Protein AF-A0A5U8JQI7-F1 (afdb_monomer_lite)

Organism: Salmonella hadar (NCBI:txid149385)

Foldseek 3Di:
DPPPVVVVVVVVLCPDPNNVVVVVVVCVVVVVPDPPPVVVVVLVVLLVVCCVPVNLDALVVLVVVLVVLVVVCLVPVPDVVSVVSNVSSVSN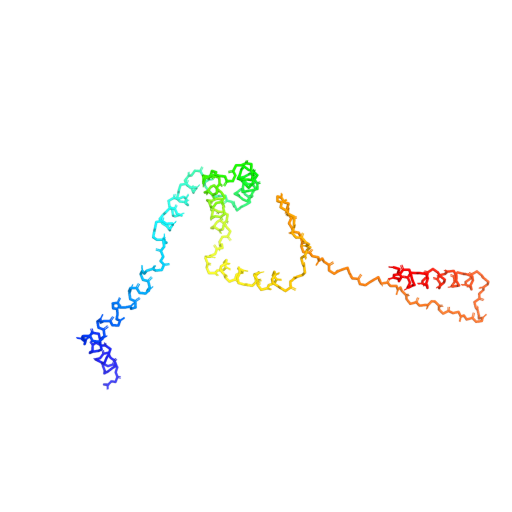NCVRVVNDPVNVVVVCVVVVVVVVPFAWDDDDPSDDTDTDDPDPDPCLDDQDDDDPPDDPVVNVVSVVSNVVSVCSVPVVPD

Structure (mmCIF, N/CA/C/O backbone):
data_AF-A0A5U8JQI7-F1
#
_entry.id   AF-A0A5U8JQI7-F1
#
loop_
_atom_site.group_PDB
_atom_site.id
_atom_site.type_symbol
_atom_site.label_atom_id
_atom_site.label_alt_id
_atom_site.label_comp_id
_atom_site.label_asym_id
_atom_site.label_entity_id
_atom_site.label_seq_id
_atom_site.pdbx_PDB_ins_code
_atom_site.Cartn_x
_atom_site.Cartn_y
_atom_site.Cartn_z
_atom_site.occupancy
_atom_site.B_iso_or_equiv
_atom_site.auth_seq_id
_atom_site.auth_comp_id
_atom_site.auth_asym_id
_atom_site.auth_atom_id
_atom_site.pdbx_PDB_model_num
ATOM 1 N N . MET A 1 1 ? -43.688 -38.335 -0.326 1.00 47.97 1 MET A N 1
ATOM 2 C CA . MET A 1 1 ? -42.819 -39.163 0.545 1.00 47.97 1 MET A CA 1
ATOM 3 C C . MET A 1 1 ? -41.425 -39.340 -0.077 1.00 47.97 1 MET A C 1
ATOM 5 O O . MET A 1 1 ? -41.072 -40.442 -0.470 1.00 47.97 1 MET A O 1
ATOM 9 N N . GLY A 1 2 ? -40.629 -38.270 -0.228 1.00 48.03 2 GLY A N 1
ATOM 10 C CA . GLY A 1 2 ? -39.343 -38.362 -0.957 1.00 48.03 2 GLY A CA 1
ATOM 11 C C . GLY A 1 2 ? -38.219 -37.415 -0.520 1.00 48.03 2 GLY A C 1
ATOM 12 O O . GLY A 1 2 ? -37.106 -37.554 -1.013 1.00 48.03 2 GLY A O 1
ATOM 13 N N . LEU A 1 3 ? -38.472 -36.491 0.413 1.00 44.22 3 LEU A N 1
ATOM 14 C CA . LEU A 1 3 ? -37.465 -35.533 0.901 1.00 44.22 3 LEU A CA 1
ATOM 15 C C . LEU A 1 3 ? -36.976 -35.817 2.332 1.00 44.22 3 LEU A C 1
ATOM 17 O O . LEU A 1 3 ? -35.910 -35.348 2.699 1.00 44.22 3 LEU A O 1
ATOM 21 N N . LEU A 1 4 ? -37.678 -36.651 3.107 1.00 47.19 4 LEU A N 1
ATOM 22 C CA . LEU A 1 4 ? -37.286 -36.992 4.485 1.00 47.19 4 LEU A CA 1
ATOM 23 C C . LEU A 1 4 ? -36.164 -38.048 4.566 1.00 47.19 4 LEU A C 1
ATOM 25 O O . LEU A 1 4 ? -35.358 -38.018 5.484 1.00 47.19 4 LEU A O 1
ATOM 29 N N . LYS A 1 5 ? -36.026 -38.929 3.563 1.00 50.88 5 LYS A N 1
ATOM 30 C CA . LYS A 1 5 ? -35.013 -40.010 3.567 1.00 50.88 5 LYS A CA 1
ATOM 31 C C . LYS A 1 5 ? -33.578 -39.555 3.265 1.00 50.88 5 LYS A C 1
ATOM 33 O O . LYS A 1 5 ? -32.650 -40.347 3.411 1.00 50.88 5 LYS A O 1
ATOM 38 N N . LYS A 1 6 ? -33.373 -38.317 2.795 1.00 49.38 6 LYS A N 1
ATOM 39 C CA . LYS A 1 6 ? -32.024 -37.790 2.509 1.00 49.38 6 LYS A CA 1
ATOM 40 C C . LYS A 1 6 ? -31.325 -37.235 3.759 1.00 49.38 6 LYS A C 1
ATOM 42 O O . LYS A 1 6 ? -30.100 -37.223 3.768 1.00 49.38 6 LYS A O 1
ATOM 47 N N . ASN A 1 7 ? -32.071 -36.878 4.811 1.00 52.00 7 ASN A N 1
ATOM 48 C CA . ASN A 1 7 ? -31.496 -36.397 6.074 1.00 52.00 7 ASN A CA 1
ATOM 49 C C . ASN A 1 7 ? -31.116 -37.518 7.047 1.00 52.00 7 ASN A C 1
ATOM 51 O O . ASN A 1 7 ? -30.098 -37.393 7.713 1.00 52.00 7 ASN A O 1
ATOM 55 N N . GLU A 1 8 ? -31.828 -38.650 7.065 1.00 51.97 8 GLU A N 1
ATOM 56 C CA . GLU A 1 8 ? -31.510 -39.756 7.990 1.00 51.97 8 GLU A CA 1
ATOM 57 C C . GLU A 1 8 ? -30.102 -40.336 7.773 1.00 51.97 8 GLU A C 1
ATOM 59 O O . GLU A 1 8 ? -29.440 -40.735 8.724 1.00 51.97 8 GLU A O 1
ATOM 64 N N . ARG A 1 9 ? -29.597 -40.360 6.529 1.00 54.72 9 ARG A N 1
ATOM 65 C CA . ARG A 1 9 ? -28.222 -40.820 6.245 1.00 54.72 9 ARG A CA 1
ATOM 66 C C . ARG A 1 9 ? -27.153 -39.818 6.670 1.00 54.72 9 ARG A C 1
ATOM 68 O O . ARG A 1 9 ? -26.067 -40.247 7.042 1.00 54.72 9 ARG A O 1
ATOM 75 N N . ALA A 1 10 ? -27.442 -38.521 6.591 1.00 52.53 10 ALA A N 1
ATOM 76 C CA . ALA A 1 10 ? -26.526 -37.482 7.051 1.00 52.53 10 ALA A CA 1
ATOM 77 C C . ALA A 1 10 ? -26.467 -37.468 8.588 1.00 52.53 10 ALA A C 1
ATOM 79 O O . ALA A 1 10 ? -25.378 -37.485 9.153 1.00 52.53 10 ALA A O 1
ATOM 80 N N . GLU A 1 11 ? -27.625 -37.564 9.246 1.00 54.16 11 GLU A N 1
ATOM 81 C CA . GLU A 1 11 ? -27.755 -37.652 10.707 1.00 54.16 11 GLU A CA 1
ATOM 82 C C . GLU A 1 11 ? -27.143 -38.944 11.274 1.00 54.16 11 GLU A C 1
ATOM 84 O O . GLU A 1 11 ? -26.462 -38.913 12.296 1.00 54.16 11 GLU A O 1
ATOM 89 N N . HIS A 1 12 ? -27.300 -40.081 10.584 1.00 55.47 12 HIS A N 1
ATOM 90 C CA . HIS A 1 12 ? -26.658 -41.336 10.987 1.00 55.47 12 HIS A CA 1
ATOM 91 C C . HIS A 1 12 ? -25.135 -41.299 10.798 1.00 55.47 12 HIS A C 1
ATOM 93 O O . HIS A 1 12 ? -24.404 -41.959 11.534 1.00 55.47 12 HIS A O 1
ATOM 99 N N . CYS A 1 13 ? -24.628 -40.555 9.808 1.00 59.28 13 CYS A N 1
ATOM 100 C CA . CYS A 1 13 ? -23.189 -40.435 9.587 1.00 59.28 13 CYS A CA 1
ATOM 101 C C . CYS A 1 13 ? -22.538 -39.630 10.722 1.00 59.28 13 CYS A C 1
ATOM 103 O O . CYS A 1 13 ? -21.542 -40.084 11.283 1.00 59.28 13 CYS A O 1
ATOM 105 N N . THR A 1 14 ? -23.141 -38.509 11.139 1.00 56.69 14 THR A N 1
ATOM 106 C CA . THR A 1 14 ? -22.627 -37.663 12.233 1.00 56.69 14 THR A CA 1
ATOM 107 C C . THR A 1 14 ? -22.754 -38.306 13.618 1.00 56.69 14 THR A C 1
ATOM 109 O O . THR A 1 14 ? -21.931 -38.020 14.490 1.00 56.69 14 THR A O 1
ATOM 112 N N . SER A 1 15 ? -23.722 -39.213 13.821 1.00 62.22 15 SER A N 1
ATOM 113 C CA . SER A 1 15 ? -23.887 -39.961 15.079 1.00 62.22 15 SER A CA 1
ATOM 114 C C . SER A 1 15 ? -22.930 -41.147 15.235 1.00 62.22 15 SER A C 1
ATOM 116 O O . SER A 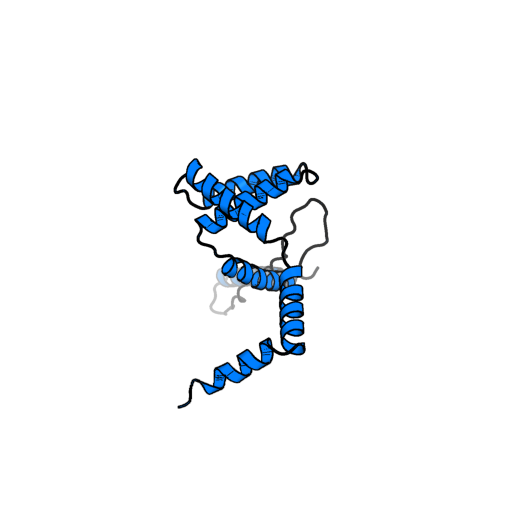1 15 ? -22.822 -41.718 16.321 1.00 62.22 15 SER A O 1
ATOM 118 N N . THR A 1 16 ? -22.259 -41.574 14.162 1.00 77.62 16 THR A N 1
ATOM 119 C CA . THR A 1 16 ? -21.234 -42.623 14.240 1.00 77.62 16 THR A CA 1
ATOM 120 C C . THR A 1 16 ? -19.919 -42.067 14.767 1.00 77.62 16 THR A C 1
ATOM 122 O O . THR A 1 16 ? -19.500 -40.985 14.371 1.00 77.62 16 THR A O 1
ATOM 125 N N . VAL A 1 17 ? -19.193 -42.873 15.550 1.00 73.75 17 VAL A N 1
ATOM 126 C CA . VAL A 1 17 ? -17.837 -42.551 16.039 1.00 73.75 17 VAL A CA 1
ATOM 127 C C . VAL A 1 17 ? -16.922 -42.087 14.901 1.00 73.75 17 VAL A C 1
ATOM 129 O O . VAL A 1 17 ? -16.180 -41.127 15.061 1.00 73.75 17 VAL A O 1
ATOM 132 N N . LEU A 1 18 ? -17.020 -42.719 13.726 1.00 78.19 18 LEU A N 1
ATOM 133 C CA . LEU A 1 18 ? -16.244 -42.336 12.548 1.00 78.19 18 LEU A CA 1
ATOM 134 C C . LEU A 1 18 ? -16.625 -40.947 12.013 1.00 78.19 18 LEU A C 1
ATOM 136 O O . LEU A 1 18 ? -15.740 -40.196 11.624 1.00 78.19 18 LEU A O 1
ATOM 140 N N . GLY A 1 19 ? -17.911 -40.588 12.018 1.00 72.50 19 GLY A N 1
ATOM 141 C CA . GLY A 1 19 ? -18.362 -39.265 11.590 1.00 72.50 19 GLY A CA 1
ATOM 142 C C . GLY A 1 19 ? -18.031 -38.180 12.604 1.00 72.50 19 GLY A C 1
ATOM 143 O O . GLY A 1 19 ? -17.569 -37.120 12.207 1.00 72.50 19 GLY A O 1
ATOM 144 N N . SER A 1 20 ? -18.143 -38.455 13.906 1.00 73.19 20 SER A N 1
ATOM 145 C CA . SER A 1 20 ? -17.692 -37.518 14.940 1.00 73.19 20 SER A CA 1
ATOM 146 C C . SER A 1 20 ? -16.173 -37.303 14.893 1.00 73.19 20 SER A C 1
ATOM 148 O O . SER A 1 20 ? -15.708 -36.180 15.064 1.00 73.19 20 SER A O 1
ATOM 150 N N . LEU A 1 21 ? -15.391 -38.354 14.607 1.00 79.00 21 LEU A N 1
ATOM 151 C CA . LEU A 1 21 ? -13.945 -38.246 14.400 1.00 79.00 21 LEU A CA 1
ATOM 152 C C . LEU A 1 21 ? -13.614 -37.454 13.132 1.00 79.00 21 LEU A C 1
ATOM 154 O O . LEU A 1 21 ? -12.743 -36.592 13.186 1.00 79.00 21 LEU A O 1
ATOM 158 N N . LEU A 1 22 ? -14.329 -37.689 12.028 1.00 80.06 22 LEU A N 1
ATOM 159 C CA . LEU A 1 22 ? -14.134 -36.956 10.777 1.00 80.06 22 LEU A CA 1
ATOM 160 C C . LEU A 1 22 ? -14.492 -35.473 10.933 1.00 80.06 22 LEU A C 1
ATOM 162 O O . LEU A 1 22 ? -13.713 -34.628 10.518 1.00 80.06 22 LEU A O 1
ATOM 166 N N . GLU A 1 23 ? -15.608 -35.149 11.589 1.00 77.38 23 GLU A N 1
ATOM 167 C CA . GLU A 1 23 ? -16.002 -33.771 11.915 1.00 77.38 23 GLU A CA 1
ATOM 168 C C . GLU A 1 23 ? -14.999 -33.112 12.864 1.00 77.38 23 GLU A C 1
ATOM 170 O O . GLU A 1 23 ? -14.645 -31.948 12.683 1.00 77.38 23 GLU A O 1
ATOM 175 N N . SER A 1 24 ? -14.475 -33.853 13.846 1.00 73.44 24 SER A N 1
ATOM 176 C CA . SER A 1 24 ? -13.432 -33.341 14.737 1.00 73.44 24 SER A CA 1
ATOM 177 C C . SER A 1 24 ? -12.110 -33.105 14.008 1.00 73.44 24 SER A C 1
ATOM 179 O O . SER A 1 24 ? -11.438 -32.121 14.300 1.00 73.44 24 SER A O 1
ATOM 181 N N . GLU A 1 25 ? -11.752 -33.948 13.033 1.00 79.44 25 GLU A N 1
ATOM 182 C CA . GLU A 1 25 ? -10.537 -33.802 12.232 1.00 79.44 25 GLU A CA 1
ATOM 183 C C . GLU A 1 25 ? -10.710 -32.685 11.194 1.00 79.44 25 GLU A C 1
ATOM 185 O O . GLU A 1 25 ? -9.806 -31.879 11.041 1.00 79.44 25 GLU A O 1
ATOM 190 N N . ILE A 1 26 ? -11.884 -32.536 10.569 1.00 75.69 26 ILE A N 1
ATOM 191 C CA . ILE A 1 26 ? -12.226 -31.397 9.700 1.00 75.69 26 ILE A CA 1
ATOM 192 C C . ILE A 1 26 ? -12.201 -30.101 10.511 1.00 75.69 26 ILE A C 1
ATOM 194 O O . ILE A 1 26 ? -11.530 -29.154 10.122 1.00 75.69 26 ILE A O 1
ATOM 198 N N . THR A 1 27 ? -12.843 -30.065 11.680 1.00 71.00 27 THR A N 1
ATOM 199 C CA . THR A 1 27 ? -12.834 -28.900 12.580 1.00 71.00 27 THR A CA 1
ATOM 200 C C . THR A 1 27 ? -11.430 -28.603 13.100 1.00 71.00 27 THR A C 1
ATOM 202 O O . THR A 1 27 ? -11.069 -27.446 13.265 1.00 71.00 27 THR A O 1
ATOM 205 N N . ARG A 1 28 ? -10.599 -29.622 13.331 1.00 70.12 28 ARG A N 1
ATOM 206 C CA . ARG A 1 28 ? -9.193 -29.470 13.725 1.00 70.12 28 ARG A CA 1
ATOM 207 C C . ARG A 1 28 ? -8.319 -28.999 12.566 1.00 70.12 28 ARG A C 1
ATOM 209 O O . ARG A 1 28 ? -7.425 -28.202 12.807 1.00 70.12 28 ARG A O 1
ATOM 216 N N . LEU A 1 29 ? -8.541 -29.472 11.343 1.00 68.62 29 LEU A N 1
ATOM 217 C CA . LEU A 1 29 ? -7.804 -29.057 10.147 1.00 68.62 29 LEU A CA 1
ATOM 218 C C . LEU A 1 29 ? -8.183 -27.623 9.753 1.00 68.62 29 LEU A C 1
ATOM 220 O O . LEU A 1 29 ? -7.299 -26.802 9.550 1.00 68.62 29 LEU A O 1
ATOM 224 N N . VAL A 1 30 ? -9.476 -27.291 9.779 1.00 62.06 30 VAL A N 1
ATOM 225 C CA . VAL A 1 30 ? -10.004 -25.934 9.550 1.00 62.06 30 VAL A CA 1
ATOM 226 C C . VAL A 1 30 ? -9.652 -24.994 10.714 1.00 62.06 30 VAL A C 1
ATOM 228 O O . VAL A 1 30 ? -9.293 -23.839 10.507 1.00 62.06 30 VAL A O 1
ATOM 231 N N . GLY A 1 31 ? -9.714 -25.480 11.955 1.00 54.28 31 GLY A N 1
ATOM 232 C CA . GLY A 1 31 ? -9.471 -24.701 13.175 1.00 54.28 31 GLY A CA 1
ATOM 233 C C . GLY A 1 31 ? -7.996 -24.494 13.521 1.00 54.28 31 GLY A C 1
ATOM 234 O O . GLY A 1 31 ? -7.674 -23.581 14.277 1.00 54.28 31 GLY A O 1
ATOM 235 N N . LYS A 1 32 ? -7.081 -25.295 12.960 1.00 53.34 32 LYS A N 1
ATOM 236 C CA . LYS A 1 32 ? -5.630 -25.084 13.094 1.00 53.34 32 LYS A CA 1
ATOM 237 C C . LYS A 1 32 ? -5.079 -24.014 12.153 1.00 53.34 32 LYS A C 1
ATOM 239 O O . LYS A 1 32 ? -3.926 -23.627 12.322 1.00 53.34 32 LYS A O 1
ATOM 244 N N . GLU A 1 33 ? -5.864 -23.527 11.194 1.00 52.34 33 GLU A N 1
ATOM 245 C CA . GLU A 1 33 ? -5.328 -22.741 10.082 1.00 52.34 33 GLU A CA 1
ATOM 246 C C . GLU A 1 33 ? -5.391 -21.216 10.207 1.00 52.34 33 GLU A C 1
ATOM 248 O O . GLU A 1 33 ? -4.852 -20.561 9.323 1.00 52.34 33 GLU A O 1
ATOM 253 N N . GLN A 1 34 ? -5.968 -20.587 11.240 1.00 51.44 34 GLN A N 1
ATOM 254 C CA . GLN A 1 34 ? -6.131 -19.124 11.180 1.00 51.44 34 GLN A CA 1
ATOM 255 C C . GLN A 1 34 ? -5.780 -18.356 12.472 1.00 51.44 34 GLN A C 1
ATOM 257 O O . GLN A 1 34 ? -6.565 -18.372 13.420 1.00 51.44 34 GLN A O 1
ATOM 262 N N . PRO A 1 35 ? -4.719 -17.515 12.473 1.00 56.25 35 PRO A N 1
ATOM 263 C CA . PRO A 1 35 ? -4.582 -16.379 13.403 1.00 56.25 35 PRO A CA 1
ATOM 264 C C . PRO A 1 35 ? -5.655 -15.278 13.184 1.00 56.25 35 PRO A C 1
ATOM 266 O O . PRO A 1 35 ? -5.580 -14.186 13.749 1.00 56.25 35 PRO A O 1
ATOM 269 N N . ALA A 1 36 ? -6.667 -15.543 12.349 1.00 63.09 36 ALA A N 1
ATOM 270 C CA . ALA A 1 36 ? -7.657 -14.591 11.861 1.00 63.09 36 ALA A CA 1
ATOM 271 C C . ALA A 1 36 ? -8.653 -14.022 12.889 1.00 63.09 36 ALA A C 1
ATOM 273 O O . ALA A 1 36 ? -9.090 -12.898 12.650 1.00 63.09 36 ALA A O 1
ATOM 274 N N . PRO A 1 37 ? -9.047 -14.685 14.000 1.00 80.19 37 PRO A N 1
ATOM 275 C CA . PRO A 1 37 ? -10.067 -14.113 14.887 1.00 80.19 37 PRO A CA 1
ATOM 276 C C . PRO A 1 37 ? -9.664 -12.751 15.465 1.00 80.19 37 PRO A C 1
ATOM 278 O O . PRO A 1 37 ? -10.449 -11.804 15.417 1.00 80.19 37 PRO A O 1
ATOM 281 N N . GLU A 1 38 ? -8.419 -12.638 15.932 1.00 90.25 38 GLU A N 1
ATOM 282 C CA . GLU A 1 38 ? -7.870 -11.409 16.509 1.00 90.25 38 GLU A CA 1
ATOM 283 C C . GLU A 1 38 ? -7.628 -10.343 15.434 1.00 90.25 38 GLU A C 1
ATOM 285 O O . GLU A 1 38 ? -8.099 -9.217 15.557 1.00 90.25 38 GLU A O 1
ATOM 290 N N . ARG A 1 39 ? -6.998 -10.714 14.312 1.00 91.25 39 ARG A N 1
ATOM 291 C CA . ARG A 1 39 ? -6.762 -9.802 13.178 1.00 91.25 39 ARG A CA 1
ATOM 292 C C . ARG A 1 39 ? -8.068 -9.233 12.616 1.00 91.25 39 ARG A C 1
ATOM 294 O O . ARG A 1 39 ? -8.144 -8.048 12.304 1.00 91.25 39 ARG A O 1
ATOM 301 N N . ASN A 1 40 ? -9.111 -10.057 12.524 1.00 91.69 40 ASN A N 1
ATOM 302 C CA . ASN A 1 40 ? -10.431 -9.626 12.074 1.00 91.69 40 ASN A CA 1
ATOM 303 C C . ASN A 1 40 ? -11.126 -8.737 13.109 1.00 91.69 40 ASN A C 1
ATOM 305 O O . ASN A 1 40 ? -11.854 -7.829 12.714 1.00 91.69 40 ASN A O 1
ATOM 309 N N . ARG A 1 41 ? -10.922 -8.980 14.413 1.00 95.38 41 ARG A N 1
ATOM 310 C CA . ARG A 1 41 ? -11.404 -8.084 15.475 1.00 95.38 41 ARG A CA 1
ATOM 311 C C . ARG A 1 41 ? -10.750 -6.710 15.351 1.00 95.38 41 ARG A C 1
ATOM 313 O O . ARG A 1 41 ? -11.468 -5.733 15.170 1.00 95.38 41 ARG A O 1
ATOM 320 N N . ILE A 1 42 ? -9.420 -6.667 15.331 1.00 97.00 42 ILE A N 1
ATOM 321 C CA . ILE A 1 42 ? -8.626 -5.440 15.189 1.00 97.00 42 ILE A CA 1
ATOM 322 C C . ILE A 1 42 ? -9.022 -4.670 13.921 1.00 97.00 42 ILE A C 1
ATOM 324 O O . ILE A 1 42 ? -9.225 -3.461 13.970 1.00 97.00 42 ILE A O 1
ATOM 328 N N . ARG A 1 43 ? -9.206 -5.357 12.785 1.00 96.31 43 ARG A N 1
ATOM 329 C CA . ARG A 1 43 ? -9.631 -4.720 11.528 1.00 96.31 43 ARG A CA 1
ATOM 330 C C . ARG A 1 43 ? -10.997 -4.032 11.642 1.00 96.31 43 ARG A C 1
ATOM 332 O O . ARG A 1 43 ? -11.177 -2.963 11.062 1.00 96.31 43 ARG A O 1
ATOM 339 N N . ARG A 1 44 ? -11.955 -4.631 12.362 1.00 96.44 44 ARG A N 1
ATOM 340 C CA . ARG A 1 44 ? -13.276 -4.021 12.600 1.00 96.44 44 ARG A CA 1
ATOM 341 C C . ARG A 1 44 ? -13.185 -2.831 13.549 1.00 96.44 44 ARG A C 1
ATOM 343 O O . ARG A 1 44 ? -13.695 -1.773 13.208 1.00 96.44 44 ARG A O 1
ATOM 350 N N . GLU A 1 45 ? -12.486 -2.981 14.673 1.00 98.06 45 GLU A N 1
ATOM 351 C CA . GLU A 1 45 ? -12.280 -1.894 15.644 1.00 98.06 45 GLU A CA 1
ATOM 352 C C . GLU A 1 45 ? -11.597 -0.684 14.993 1.00 98.06 45 GLU A C 1
ATOM 354 O O . GLU A 1 45 ? -12.029 0.455 15.171 1.00 98.06 45 GLU A O 1
ATOM 359 N N . HIS A 1 46 ? -10.583 -0.929 14.158 1.00 98.31 46 HIS A N 1
ATOM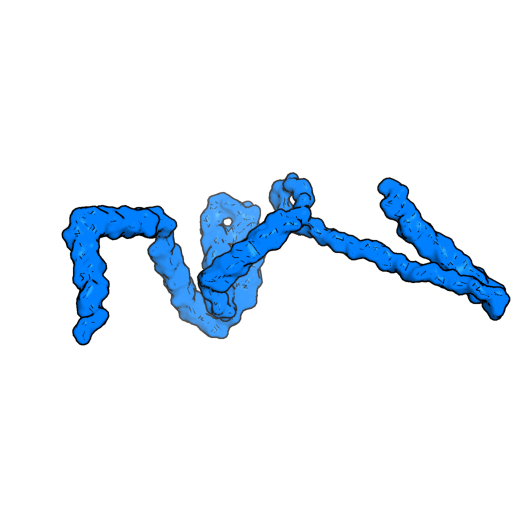 360 C CA . HIS A 1 46 ? -9.927 0.111 13.374 1.00 98.31 46 HIS A CA 1
ATOM 361 C C . HIS A 1 46 ? -10.901 0.815 12.415 1.00 98.31 46 HIS A C 1
ATOM 363 O O . HIS A 1 46 ? -10.905 2.043 12.335 1.00 98.31 46 HIS A O 1
ATOM 369 N N . ALA A 1 47 ? -11.739 0.063 11.692 1.00 97.69 47 ALA A N 1
ATOM 370 C CA . ALA A 1 47 ? -12.728 0.645 10.785 1.00 97.69 47 ALA A CA 1
ATOM 371 C C . ALA A 1 47 ? -13.739 1.531 11.534 1.00 97.69 47 ALA A C 1
ATOM 373 O O . ALA A 1 47 ? -13.965 2.665 11.119 1.00 97.69 47 ALA A O 1
ATOM 374 N N . GLU A 1 48 ? -14.276 1.052 12.659 1.00 98.19 48 GLU A N 1
ATOM 375 C CA . GLU A 1 48 ? -15.212 1.800 13.509 1.00 98.19 48 GLU A CA 1
ATOM 376 C C . GLU A 1 48 ? -14.586 3.095 14.049 1.00 98.19 48 GLU A C 1
ATOM 378 O O . GLU A 1 48 ? -15.201 4.165 14.007 1.00 98.19 48 GLU A O 1
ATOM 383 N N . TRP A 1 49 ? -13.340 3.023 14.524 1.00 98.50 49 TRP A N 1
ATOM 384 C CA . TRP A 1 49 ? -12.595 4.194 14.979 1.00 98.50 49 TRP A CA 1
ATOM 385 C C . TRP A 1 49 ? -12.330 5.192 13.843 1.00 98.50 49 TRP A C 1
ATOM 387 O O . TRP A 1 49 ? -12.528 6.397 14.026 1.00 98.50 49 TRP A O 1
ATOM 397 N N . SER A 1 50 ? -11.920 4.706 12.670 1.00 98.19 50 SER A N 1
ATOM 398 C CA . SER A 1 50 ? -11.638 5.527 11.487 1.00 98.19 50 SER A CA 1
ATOM 399 C C . SER A 1 50 ? -12.895 6.248 10.995 1.00 98.19 50 SER A C 1
ATOM 401 O O . SER A 1 50 ? -12.851 7.446 10.714 1.00 98.19 50 SER A O 1
ATOM 403 N N . ASP A 1 51 ? -14.041 5.564 10.962 1.00 97.88 51 ASP A N 1
ATOM 404 C CA . ASP A 1 51 ? -15.324 6.162 10.575 1.00 97.88 51 ASP A CA 1
ATOM 405 C C . ASP A 1 51 ? -15.752 7.246 11.568 1.00 97.88 51 ASP A C 1
ATOM 407 O O . ASP A 1 51 ? -16.153 8.339 11.168 1.00 97.88 51 ASP A O 1
ATOM 411 N N . LYS A 1 52 ? -15.593 6.991 12.872 1.00 98.38 52 LYS A N 1
ATOM 412 C CA . LYS A 1 52 ? -15.898 7.968 13.924 1.00 98.38 52 LYS A CA 1
ATOM 413 C C . LYS A 1 52 ? -14.990 9.202 13.874 1.00 98.38 52 LYS A C 1
ATOM 415 O O . LYS A 1 52 ? -15.438 10.298 14.202 1.00 98.38 52 LYS A O 1
ATOM 420 N N . THR A 1 53 ? -13.722 9.020 13.513 1.00 98.12 53 THR A N 1
ATOM 421 C CA . THR A 1 53 ? -12.696 10.073 13.575 1.00 98.12 53 THR A CA 1
ATOM 422 C C . THR A 1 53 ? -12.671 10.927 12.313 1.00 98.12 53 THR A C 1
ATOM 424 O O . THR A 1 53 ? -12.591 12.151 12.397 1.00 98.12 53 THR A O 1
ATOM 427 N N . PHE A 1 54 ? -12.743 10.291 11.145 1.00 96.81 54 PHE A N 1
ATOM 428 C CA . PHE A 1 54 ? -12.554 10.955 9.854 1.00 96.81 54 PHE A CA 1
ATOM 429 C C . PHE A 1 54 ? -13.853 11.117 9.059 1.00 96.81 54 PHE A C 1
ATOM 431 O O . PHE A 1 54 ? -13.883 11.895 8.108 1.00 96.81 54 PHE A O 1
ATOM 438 N N . GLY A 1 55 ? -14.925 10.414 9.436 1.00 95.88 55 GLY A N 1
ATOM 439 C CA . GLY A 1 55 ? -16.202 10.449 8.731 1.00 95.88 55 GLY A CA 1
ATOM 440 C C . GLY A 1 55 ? -16.154 9.803 7.342 1.00 95.88 55 GLY A C 1
ATOM 441 O O . GLY A 1 55 ? -15.368 8.886 7.065 1.00 95.88 55 GLY A O 1
ATOM 442 N N . ASP A 1 56 ? -17.026 10.295 6.462 1.00 94.44 56 ASP A N 1
ATOM 443 C CA . ASP A 1 56 ? -17.203 9.801 5.095 1.00 94.44 56 ASP A CA 1
ATOM 444 C C . ASP A 1 56 ? -16.142 10.379 4.143 1.00 94.44 56 ASP A C 1
ATOM 446 O O . ASP A 1 56 ? -16.353 11.366 3.437 1.00 94.44 56 ASP A O 1
ATOM 450 N N . VAL A 1 57 ? -14.947 9.785 4.175 1.00 96.69 57 VAL A N 1
ATOM 451 C CA . VAL A 1 57 ? -13.839 10.102 3.265 1.00 96.69 57 VAL A CA 1
ATOM 452 C C . VAL A 1 57 ? -13.499 8.915 2.367 1.00 96.69 57 VAL A C 1
ATOM 454 O O . VAL A 1 57 ? -13.658 7.754 2.744 1.00 96.69 57 VAL A O 1
ATOM 457 N N . GLY A 1 58 ? -12.992 9.213 1.169 1.00 97.75 58 GLY A N 1
ATOM 458 C CA . GLY A 1 58 ? -12.585 8.209 0.187 1.00 97.75 58 GLY A CA 1
ATOM 459 C C . GLY A 1 58 ? -11.193 7.600 0.436 1.00 97.75 58 GLY A C 1
ATOM 460 O O . GLY A 1 58 ? -10.454 8.028 1.325 1.00 97.75 58 GLY A O 1
ATOM 461 N N . PRO A 1 59 ? -10.772 6.634 -0.400 1.00 98.31 59 PRO A N 1
ATOM 462 C CA . PRO A 1 59 ? -9.555 5.840 -0.187 1.00 98.31 59 PRO A CA 1
ATOM 463 C C . PRO A 1 59 ? -8.240 6.596 -0.443 1.00 98.31 59 PRO A C 1
ATOM 465 O O . PRO A 1 59 ? -7.169 6.138 -0.052 1.00 98.31 59 PRO A O 1
ATOM 468 N N . VAL A 1 60 ? -8.288 7.758 -1.105 1.00 98.31 60 VAL A N 1
ATOM 469 C CA . VAL A 1 60 ? -7.088 8.494 -1.546 1.00 98.31 60 VAL A CA 1
ATOM 470 C C . VAL A 1 60 ? -6.260 9.025 -0.371 1.00 98.31 60 VAL A C 1
ATOM 472 O O . VAL A 1 60 ? -5.034 9.040 -0.457 1.00 98.31 60 VAL A O 1
ATOM 475 N N . GLY A 1 61 ? -6.907 9.463 0.713 1.00 97.50 61 GLY A N 1
ATOM 476 C CA . GLY A 1 61 ? -6.220 9.952 1.914 1.00 97.50 61 GLY A CA 1
ATOM 477 C C . GLY A 1 61 ? -5.323 8.877 2.539 1.00 97.50 61 GLY A C 1
ATOM 478 O O . GLY A 1 61 ? -4.105 9.070 2.564 1.00 97.50 61 GLY A O 1
ATOM 479 N N . PRO A 1 62 ? -5.888 7.721 2.937 1.00 98.19 62 PRO A N 1
ATOM 480 C CA . PRO A 1 62 ? -5.115 6.594 3.454 1.00 98.19 62 PRO A CA 1
ATOM 481 C C . PRO A 1 62 ? -4.007 6.110 2.511 1.00 98.19 62 PRO A C 1
ATOM 483 O O . PRO A 1 62 ? -2.917 5.805 2.971 1.00 98.19 62 PRO A O 1
ATOM 486 N N . LEU A 1 63 ? -4.217 6.106 1.186 1.00 98.44 63 LEU A N 1
ATOM 487 C CA . LEU A 1 63 ? -3.170 5.721 0.222 1.00 98.44 63 LEU A CA 1
ATOM 488 C C . LEU A 1 63 ? -1.993 6.709 0.174 1.00 98.44 63 LEU A C 1
ATOM 490 O O . LEU A 1 63 ? -0.835 6.303 0.057 1.00 98.44 63 LEU A O 1
ATOM 494 N N . LYS A 1 64 ? -2.270 8.016 0.263 1.00 98.31 64 LYS A N 1
ATOM 495 C CA . LYS A 1 64 ? -1.211 9.032 0.366 1.00 98.31 64 LYS A CA 1
ATOM 496 C C . LYS A 1 64 ? -0.450 8.911 1.681 1.00 98.31 64 LYS A C 1
ATOM 498 O O . LYS A 1 64 ? 0.757 9.127 1.694 1.00 98.31 64 LYS A O 1
ATOM 503 N N . HIS A 1 65 ? -1.149 8.580 2.763 1.00 98.12 65 HIS A N 1
ATOM 504 C CA . HIS A 1 65 ? -0.535 8.339 4.065 1.00 98.12 65 HIS A CA 1
ATOM 505 C C . HIS A 1 65 ? 0.322 7.069 4.036 1.00 98.12 65 HIS A C 1
ATOM 507 O O . HIS A 1 65 ? 1.481 7.131 4.412 1.00 98.12 65 HIS A O 1
ATOM 513 N N . LEU A 1 66 ? -0.163 5.983 3.430 1.00 98.44 66 LEU A N 1
ATOM 514 C CA . LEU A 1 66 ? 0.575 4.723 3.285 1.00 98.44 66 LEU A CA 1
ATOM 515 C C . LEU A 1 66 ? 1.938 4.920 2.607 1.00 98.44 66 LEU A C 1
ATOM 517 O O . LEU A 1 66 ? 2.902 4.244 2.936 1.00 98.44 66 LEU A O 1
ATOM 521 N N . SER A 1 67 ? 2.033 5.872 1.675 1.00 97.56 67 SER A N 1
ATOM 522 C CA . SER A 1 67 ? 3.306 6.208 1.024 1.00 97.56 67 SER A CA 1
ATOM 523 C C . SER A 1 67 ? 4.334 6.820 1.985 1.00 97.56 67 SER A C 1
ATOM 525 O O . SER A 1 67 ? 5.525 6.695 1.731 1.00 97.56 67 SER A O 1
ATOM 527 N N . LYS A 1 68 ? 3.891 7.497 3.053 1.00 97.81 68 LYS A N 1
ATOM 528 C CA . LYS A 1 68 ? 4.755 8.050 4.106 1.00 97.81 68 LYS A CA 1
ATOM 529 C C . LYS A 1 68 ? 5.176 6.966 5.091 1.00 97.81 68 LYS A C 1
ATOM 531 O O . LYS A 1 68 ? 6.369 6.795 5.280 1.00 97.81 68 LYS A O 1
ATOM 536 N N . GLU A 1 69 ? 4.225 6.169 5.576 1.00 98.38 69 GLU A N 1
ATOM 537 C CA . GLU A 1 69 ? 4.511 5.052 6.493 1.00 98.38 69 GLU A CA 1
ATOM 538 C C . GLU A 1 69 ? 5.446 4.016 5.860 1.00 98.38 69 GLU A C 1
ATOM 540 O O . GLU A 1 69 ? 6.311 3.451 6.512 1.00 98.38 69 GLU A O 1
ATOM 545 N N . ALA A 1 70 ? 5.362 3.811 4.541 1.00 98.06 70 ALA A N 1
ATOM 546 C CA . ALA A 1 70 ? 6.323 2.968 3.835 1.00 98.06 70 ALA A CA 1
ATOM 547 C C . ALA A 1 70 ? 7.768 3.510 3.887 1.00 98.06 70 ALA A C 1
ATOM 549 O O . ALA A 1 70 ? 8.710 2.723 3.812 1.00 98.06 70 ALA A O 1
ATOM 550 N N . LEU A 1 71 ? 7.959 4.832 3.980 1.00 98.00 71 LEU A N 1
ATOM 551 C CA . LEU A 1 71 ? 9.281 5.445 4.152 1.00 98.00 71 LEU A CA 1
ATOM 552 C C . LEU A 1 71 ? 9.758 5.350 5.606 1.00 98.00 71 LEU A C 1
ATOM 554 O O . LEU A 1 71 ? 10.949 5.140 5.819 1.00 98.00 71 LEU A O 1
ATOM 558 N N . GLU A 1 72 ? 8.850 5.477 6.574 1.00 97.94 72 GLU A N 1
ATOM 559 C CA . GLU A 1 72 ? 9.137 5.325 8.009 1.00 97.94 72 GLU A CA 1
ATOM 560 C C . GLU A 1 72 ? 9.539 3.870 8.316 1.00 97.94 72 GLU A C 1
ATOM 562 O O . GLU A 1 72 ? 10.658 3.623 8.771 1.00 97.94 72 GLU A O 1
ATOM 567 N N . ALA A 1 73 ? 8.754 2.894 7.848 1.00 98.06 73 ALA A N 1
ATOM 568 C CA . ALA A 1 73 ? 9.087 1.467 7.905 1.00 98.06 73 ALA A CA 1
ATOM 569 C C . ALA A 1 73 ? 10.396 1.105 7.181 1.00 98.06 73 ALA A C 1
ATOM 571 O O . ALA A 1 73 ? 11.099 0.179 7.581 1.00 98.06 73 ALA A O 1
ATOM 572 N N . ALA A 1 74 ? 10.740 1.803 6.094 1.00 97.31 74 ALA A N 1
ATOM 573 C CA . ALA A 1 74 ? 12.016 1.591 5.409 1.00 97.31 74 ALA A CA 1
ATOM 574 C C . ALA A 1 74 ? 13.212 2.156 6.197 1.00 97.31 74 ALA A C 1
ATOM 576 O O . ALA A 1 74 ? 14.327 1.658 6.037 1.00 97.31 74 ALA A O 1
ATOM 577 N N . ALA A 1 75 ? 12.996 3.185 7.023 1.00 97.75 75 ALA A N 1
ATOM 578 C CA . ALA A 1 75 ? 14.023 3.789 7.865 1.00 97.75 75 ALA A CA 1
ATOM 579 C C . ALA A 1 75 ? 14.284 2.973 9.142 1.00 97.75 75 ALA A C 1
ATOM 581 O O . ALA A 1 75 ? 15.439 2.881 9.563 1.00 97.75 75 ALA A O 1
ATOM 582 N N . ASP A 1 76 ? 13.250 2.348 9.714 1.00 97.50 76 ASP A N 1
ATOM 583 C CA . ASP A 1 76 ? 13.375 1.405 10.829 1.00 97.50 76 ASP A CA 1
ATOM 584 C C . ASP A 1 76 ? 12.569 0.115 10.585 1.00 97.50 76 ASP A C 1
ATOM 586 O O . ASP A 1 76 ? 11.513 -0.107 11.179 1.00 97.50 76 ASP A O 1
ATOM 590 N N . PRO A 1 77 ? 13.075 -0.805 9.744 1.00 97.19 77 PRO A N 1
ATOM 591 C CA . PRO A 1 77 ? 12.369 -2.049 9.446 1.00 97.19 77 PRO A CA 1
ATOM 592 C C . PRO A 1 77 ? 12.273 -2.993 10.652 1.00 97.19 77 PRO A C 1
ATOM 594 O O . PRO A 1 77 ? 11.618 -4.035 10.550 1.00 97.19 77 PRO A O 1
ATOM 597 N N . SER A 1 78 ? 12.945 -2.668 11.765 1.00 98.00 78 SER A N 1
ATOM 598 C CA . SER A 1 78 ? 12.922 -3.454 12.993 1.00 98.00 78 SER A CA 1
ATOM 599 C C . SER A 1 78 ? 11.747 -3.116 13.909 1.00 98.00 78 SER A C 1
ATOM 601 O O . SER A 1 78 ? 11.424 -3.945 14.762 1.00 98.00 78 SER A O 1
ATOM 603 N N . ASP A 1 79 ? 11.083 -1.971 13.708 1.00 98.31 79 ASP A N 1
ATOM 604 C CA . ASP A 1 79 ? 9.901 -1.572 14.470 1.00 98.31 79 ASP A CA 1
ATOM 605 C C . ASP A 1 79 ? 8.620 -2.212 13.894 1.00 98.31 79 ASP A C 1
ATOM 607 O O . ASP A 1 79 ? 8.195 -1.879 12.785 1.00 98.31 79 ASP A O 1
ATOM 611 N N . PRO A 1 80 ? 7.946 -3.128 14.620 1.00 97.69 80 PRO A N 1
ATOM 612 C CA . PRO A 1 80 ? 6.700 -3.737 14.161 1.00 97.69 80 PRO A CA 1
ATOM 613 C C . PRO A 1 80 ? 5.524 -2.760 14.023 1.00 97.69 80 PRO A C 1
ATOM 615 O O . PRO A 1 80 ? 4.550 -3.103 13.349 1.00 97.69 80 PRO A O 1
ATOM 618 N N . LEU A 1 81 ? 5.567 -1.593 14.675 1.00 98.00 81 LEU A N 1
ATOM 619 C CA . LEU A 1 81 ? 4.480 -0.612 14.622 1.00 98.00 81 LEU A CA 1
ATOM 620 C C . LEU A 1 81 ? 4.389 0.057 13.250 1.00 98.00 81 LEU A C 1
ATOM 622 O O . LEU A 1 81 ? 3.291 0.155 12.711 1.00 98.00 81 LEU A O 1
ATOM 626 N N . GLU A 1 82 ? 5.525 0.340 12.621 1.00 98.31 82 GLU A N 1
ATOM 627 C CA . GLU A 1 82 ? 5.591 0.890 11.260 1.00 98.31 82 GLU A CA 1
ATOM 628 C C . GLU A 1 82 ? 4.921 -0.042 10.228 1.00 98.31 82 GLU A C 1
ATOM 630 O O . GLU A 1 82 ? 4.199 0.362 9.310 1.00 98.31 82 GLU A O 1
ATOM 635 N N . TRP A 1 83 ? 5.077 -1.357 10.415 1.00 98.12 83 TRP A N 1
ATOM 636 C CA . TRP A 1 83 ? 4.369 -2.359 9.614 1.00 98.12 83 TRP A CA 1
ATOM 637 C C . TRP A 1 83 ? 2.865 -2.394 9.909 1.00 98.12 83 TRP A C 1
ATOM 639 O O . TRP A 1 83 ? 2.060 -2.655 9.004 1.00 98.12 83 TRP A O 1
ATOM 649 N N . ALA A 1 84 ? 2.474 -2.159 11.163 1.00 98.12 84 ALA A N 1
ATOM 650 C CA . ALA A 1 84 ? 1.075 -2.095 11.562 1.00 98.12 84 ALA A CA 1
ATOM 651 C C . ALA A 1 84 ? 0.374 -0.872 10.953 1.00 98.12 84 ALA A C 1
ATOM 653 O O . ALA A 1 84 ? -0.737 -1.025 10.438 1.00 98.12 84 ALA A O 1
ATOM 654 N N . ASP A 1 85 ? 1.031 0.289 10.909 1.00 98.38 85 ASP A N 1
ATOM 655 C CA . ASP A 1 85 ? 0.504 1.497 10.267 1.00 98.38 85 ASP A CA 1
ATOM 656 C C . ASP A 1 85 ? 0.246 1.274 8.774 1.00 98.38 85 ASP A C 1
ATOM 658 O O . ASP A 1 85 ? -0.859 1.536 8.277 1.00 98.38 85 ASP A O 1
ATOM 662 N N . MET A 1 86 ? 1.187 0.642 8.063 1.00 98.44 86 MET A N 1
ATOM 663 C CA . MET A 1 86 ? 0.952 0.232 6.675 1.00 98.44 86 MET A CA 1
ATOM 664 C C . MET A 1 86 ? -0.271 -0.690 6.537 1.00 98.44 86 MET A C 1
ATOM 666 O O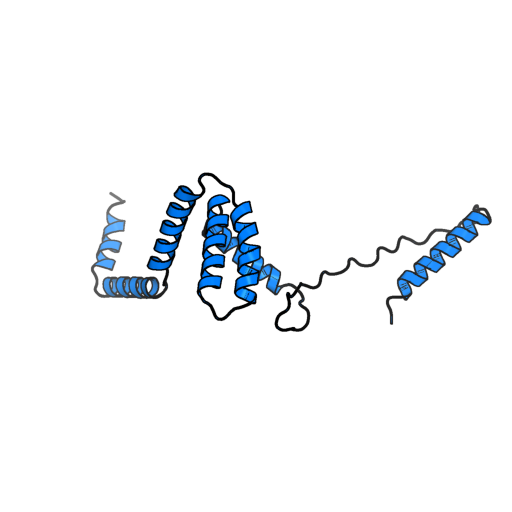 . MET A 1 86 ? -1.073 -0.546 5.605 1.00 98.44 86 MET A O 1
ATOM 670 N N . GLN A 1 87 ? -0.439 -1.645 7.457 1.00 97.69 87 GLN A N 1
ATOM 671 C CA . GLN A 1 87 ? -1.550 -2.591 7.402 1.00 97.69 87 GLN A CA 1
ATOM 672 C C . GLN A 1 87 ? -2.901 -1.907 7.655 1.00 97.69 87 GLN A C 1
ATOM 674 O O . GLN A 1 87 ? -3.860 -2.198 6.926 1.00 97.69 87 GLN A O 1
ATOM 679 N N . PHE A 1 88 ? -2.974 -1.001 8.631 1.00 98.31 88 PHE A N 1
ATOM 680 C CA . PHE A 1 88 ? -4.166 -0.218 8.942 1.00 98.31 88 PHE A CA 1
ATOM 681 C C . PHE A 1 88 ? -4.581 0.670 7.774 1.00 98.31 88 PHE A C 1
ATOM 683 O O . PHE A 1 88 ? -5.737 0.614 7.345 1.00 98.31 88 PHE A O 1
ATOM 690 N N . LEU A 1 89 ? -3.637 1.404 7.185 1.00 98.56 89 LEU A N 1
ATOM 691 C CA . LEU A 1 89 ? -3.906 2.296 6.058 1.00 98.56 89 LEU A CA 1
ATOM 692 C C . LEU A 1 89 ? -4.346 1.540 4.802 1.00 98.56 89 LEU A C 1
ATOM 694 O O . LEU A 1 89 ? -5.252 1.989 4.094 1.00 98.56 89 LEU A O 1
ATOM 698 N N . LEU A 1 90 ? -3.764 0.365 4.539 1.00 98.12 90 LEU A N 1
ATOM 699 C CA . LEU A 1 90 ? -4.190 -0.482 3.427 1.00 98.12 90 LEU A CA 1
ATOM 700 C C . LEU A 1 90 ? -5.619 -1.005 3.628 1.00 98.12 90 LEU A C 1
ATOM 702 O O . LEU A 1 90 ? -6.426 -0.946 2.698 1.00 98.12 90 LEU A O 1
ATOM 706 N N . TRP A 1 91 ? -5.958 -1.486 4.828 1.00 97.75 91 TRP A N 1
ATOM 707 C CA . TRP A 1 91 ? -7.328 -1.906 5.137 1.00 97.75 91 TRP A CA 1
ATOM 708 C C . TRP A 1 91 ? -8.325 -0.758 5.023 1.00 97.75 91 TRP A C 1
ATOM 710 O O . TRP A 1 91 ? -9.431 -0.956 4.509 1.00 97.75 91 TRP A O 1
ATOM 720 N N . ASP A 1 92 ? -7.934 0.429 5.487 1.00 98.38 92 ASP A N 1
ATOM 721 C CA . ASP A 1 92 ? -8.753 1.630 5.443 1.00 98.38 92 ASP A CA 1
ATOM 722 C C . ASP A 1 92 ? -9.074 2.015 3.992 1.00 98.38 92 ASP A C 1
ATOM 724 O O . ASP A 1 92 ? -10.242 2.173 3.621 1.00 98.38 92 ASP A O 1
ATOM 728 N N . ALA A 1 93 ? -8.042 2.065 3.146 1.00 98.38 93 ALA A N 1
ATOM 729 C CA . ALA A 1 93 ? -8.179 2.325 1.720 1.00 98.38 93 ALA A CA 1
ATOM 730 C C . ALA A 1 93 ? -9.069 1.281 1.028 1.00 98.38 93 ALA A C 1
ATOM 732 O O . ALA A 1 93 ? -9.979 1.649 0.288 1.00 98.38 93 ALA A O 1
ATOM 733 N N . GLN A 1 94 ? -8.845 -0.013 1.282 1.00 98.25 94 GLN A N 1
ATOM 734 C CA . GLN A 1 94 ? -9.626 -1.094 0.671 1.00 98.25 94 GLN A CA 1
ATOM 735 C C . GLN A 1 94 ? -11.116 -0.973 0.989 1.00 98.25 94 GLN A C 1
ATOM 737 O O . GLN A 1 94 ? -11.933 -0.959 0.067 1.00 98.25 94 GLN A O 1
ATOM 742 N N . ARG A 1 95 ? -11.478 -0.828 2.273 1.00 97.56 95 ARG A N 1
ATOM 743 C CA . ARG A 1 95 ? -12.895 -0.749 2.659 1.00 97.56 95 ARG A CA 1
ATOM 744 C C . ARG A 1 95 ? -13.565 0.517 2.109 1.00 97.56 95 ARG A C 1
ATOM 746 O O . ARG A 1 95 ? -14.688 0.430 1.629 1.00 97.56 95 ARG A O 1
ATOM 753 N N . ARG A 1 96 ? -12.870 1.669 2.100 1.00 97.81 96 ARG A N 1
ATOM 754 C CA . ARG A 1 96 ? -13.391 2.937 1.540 1.00 97.81 96 ARG A CA 1
ATOM 755 C C . ARG A 1 96 ? -13.544 2.881 0.022 1.00 97.81 96 ARG A C 1
ATOM 757 O O . ARG A 1 96 ? -14.360 3.601 -0.537 1.00 97.81 96 ARG A O 1
ATOM 764 N N . ALA A 1 97 ? -12.770 2.031 -0.649 1.00 97.88 97 ALA A N 1
ATOM 765 C CA . ALA A 1 97 ? -12.908 1.754 -2.075 1.00 97.88 97 ALA A CA 1
ATOM 766 C C . ALA A 1 97 ? -13.968 0.677 -2.389 1.00 97.88 97 ALA A C 1
ATOM 768 O O . ALA A 1 97 ? -14.197 0.390 -3.562 1.00 97.88 97 ALA A O 1
ATOM 769 N N . GLY A 1 98 ? -14.584 0.055 -1.376 1.00 97.38 98 GLY A N 1
ATOM 770 C CA . GLY A 1 98 ? -15.503 -1.071 -1.563 1.00 97.38 98 GLY A CA 1
ATOM 771 C C . GLY A 1 98 ? -14.822 -2.352 -2.061 1.00 97.38 98 GLY A C 1
ATOM 772 O O . GLY A 1 98 ? -15.493 -3.218 -2.616 1.00 97.38 98 GLY A O 1
ATOM 773 N N . VAL A 1 99 ? -13.501 -2.479 -1.890 1.00 97.00 99 VAL A N 1
ATOM 774 C CA . VAL A 1 99 ? -12.749 -3.677 -2.285 1.00 97.00 99 VAL A CA 1
ATOM 775 C C . VAL A 1 99 ? -12.929 -4.751 -1.219 1.00 97.00 99 VAL A C 1
ATOM 777 O O . VAL A 1 99 ? -12.493 -4.594 -0.078 1.00 97.00 99 VAL A O 1
ATOM 780 N N . THR A 1 100 ? -13.567 -5.850 -1.607 1.00 95.25 100 THR A N 1
ATOM 781 C CA . THR A 1 100 ? -13.790 -7.014 -0.742 1.00 95.25 100 THR A CA 1
ATOM 782 C C . THR A 1 100 ? -12.537 -7.880 -0.615 1.00 95.25 100 THR A C 1
ATOM 784 O O . THR A 1 100 ? -11.660 -7.860 -1.484 1.00 95.25 100 THR A O 1
ATOM 787 N N . ASP A 1 101 ? -12.478 -8.685 0.449 1.00 91.69 101 ASP A N 1
ATOM 788 C CA . ASP A 1 101 ? -11.390 -9.648 0.653 1.00 91.69 101 ASP A CA 1
ATOM 789 C C . ASP A 1 101 ? -11.301 -10.652 -0.515 1.00 91.69 101 ASP A C 1
ATOM 791 O O . ASP A 1 101 ? -10.208 -10.951 -0.987 1.00 91.69 101 ASP A O 1
ATOM 795 N N . GLU A 1 102 ? -12.434 -11.092 -1.070 1.00 94.69 102 GLU A N 1
ATOM 796 C CA . GLU A 1 102 ? -12.452 -11.987 -2.233 1.00 94.69 102 GLU A CA 1
ATOM 797 C C . GLU A 1 102 ? -11.877 -11.320 -3.492 1.00 94.69 102 GLU A C 1
ATOM 799 O O . GLU A 1 102 ? -11.016 -11.894 -4.163 1.00 94.69 102 GLU A O 1
ATOM 804 N N . GLN A 1 103 ? -12.270 -10.072 -3.775 1.00 94.62 103 GLN A N 1
ATOM 805 C CA . GLN A 1 103 ? -11.748 -9.323 -4.922 1.00 94.62 103 GLN A CA 1
ATOM 806 C C . GLN A 1 103 ? -10.236 -9.106 -4.832 1.00 94.62 103 GLN A C 1
ATOM 808 O O . GLN A 1 103 ? -9.535 -9.307 -5.826 1.00 94.62 103 GLN A O 1
ATOM 813 N N . ILE A 1 104 ? -9.711 -8.707 -3.666 1.00 95.38 104 ILE A N 1
ATOM 814 C CA . ILE A 1 104 ? -8.263 -8.520 -3.528 1.00 95.38 104 ILE A CA 1
ATOM 815 C C . ILE A 1 104 ? -7.526 -9.857 -3.605 1.00 95.38 104 ILE A C 1
ATOM 817 O O . ILE A 1 104 ? -6.483 -9.919 -4.251 1.00 95.38 104 ILE A O 1
ATOM 821 N N . THR A 1 105 ? -8.064 -10.939 -3.035 1.00 96.00 105 THR A N 1
ATOM 822 C CA . THR A 1 105 ? -7.453 -12.269 -3.142 1.00 96.00 105 THR A CA 1
ATOM 823 C C . THR A 1 105 ? -7.367 -12.727 -4.597 1.00 96.00 105 THR A C 1
ATOM 825 O O . THR A 1 105 ? -6.294 -13.149 -5.033 1.00 96.00 105 THR A O 1
ATOM 828 N N . MET A 1 106 ? -8.438 -12.584 -5.380 1.00 95.88 106 MET A N 1
ATOM 829 C CA . MET A 1 106 ? -8.412 -12.896 -6.814 1.00 95.88 106 MET A CA 1
ATOM 830 C C . MET A 1 106 ? -7.396 -12.027 -7.566 1.00 95.88 106 MET A C 1
ATOM 832 O O . MET A 1 106 ? -6.558 -12.550 -8.304 1.00 95.88 106 MET A O 1
ATOM 836 N N . ALA A 1 107 ? -7.392 -10.714 -7.315 1.00 96.69 107 ALA A N 1
ATOM 837 C CA . ALA A 1 107 ? -6.435 -9.798 -7.929 1.00 96.69 107 ALA A CA 1
ATOM 838 C C . ALA A 1 107 ? -4.979 -10.143 -7.563 1.00 96.69 107 ALA A C 1
ATOM 840 O O . ALA A 1 107 ? -4.087 -10.028 -8.403 1.00 96.69 107 ALA A O 1
ATOM 841 N N . MET A 1 108 ? -4.717 -10.603 -6.335 1.00 96.88 108 MET A N 1
ATOM 842 C CA . MET A 1 108 ? -3.396 -11.073 -5.909 1.00 96.88 108 MET A CA 1
ATOM 843 C C . MET A 1 108 ? -2.968 -12.335 -6.666 1.00 96.88 108 MET A C 1
ATOM 845 O O . MET A 1 108 ? -1.810 -12.415 -7.079 1.00 96.88 108 MET A O 1
ATOM 849 N N . VAL A 1 109 ? -3.878 -13.291 -6.893 1.00 97.31 109 VAL A N 1
ATOM 850 C CA . VAL A 1 109 ? -3.606 -14.507 -7.684 1.00 97.31 109 VAL A CA 1
ATOM 851 C C . VAL A 1 109 ? -3.227 -14.143 -9.119 1.00 97.31 109 VAL A C 1
ATOM 853 O O . VAL A 1 109 ? -2.169 -14.554 -9.606 1.00 97.31 109 VAL A O 1
ATOM 856 N N . GLU A 1 110 ? -4.042 -13.321 -9.779 1.00 97.69 110 GLU A N 1
ATOM 857 C CA . GLU A 1 110 ? -3.776 -12.855 -11.143 1.00 97.69 110 GLU A CA 1
ATOM 858 C C . GLU A 1 110 ? -2.463 -12.069 -11.219 1.00 97.69 110 GLU A C 1
ATOM 860 O O . GLU A 1 110 ? -1.609 -12.318 -12.078 1.00 97.69 110 GLU A O 1
ATOM 865 N N . LYS A 1 111 ? -2.250 -11.143 -10.277 1.00 96.25 111 LYS A N 1
ATOM 866 C CA . LYS A 1 111 ? -1.052 -10.306 -10.254 1.00 96.25 111 LYS A CA 1
ATOM 867 C C . LYS A 1 111 ? 0.216 -11.117 -10.013 1.00 96.25 111 LYS A C 1
ATOM 869 O O . LYS A 1 111 ? 1.250 -10.808 -10.608 1.00 96.25 111 LYS A O 1
ATOM 874 N N . LEU A 1 112 ? 0.147 -12.158 -9.184 1.00 97.00 112 LEU A N 1
ATOM 875 C CA . LEU A 1 112 ? 1.259 -13.072 -8.950 1.00 97.00 112 LEU A CA 1
ATOM 876 C C . LEU A 1 112 ? 1.629 -13.838 -10.225 1.00 97.00 112 LEU A C 1
ATOM 878 O O . LEU A 1 112 ? 2.815 -13.939 -10.540 1.00 97.00 112 LEU A O 1
ATOM 882 N N . ALA A 1 113 ? 0.642 -14.327 -10.983 1.00 96.25 113 ALA A N 1
ATOM 883 C CA . ALA A 1 113 ? 0.884 -14.985 -12.267 1.00 96.25 113 ALA A CA 1
ATOM 884 C C . ALA A 1 113 ? 1.562 -14.035 -13.271 1.00 96.25 113 ALA A C 1
ATOM 886 O O . ALA A 1 113 ? 2.587 -14.387 -13.856 1.00 96.25 113 ALA A O 1
ATOM 887 N N . ILE A 1 114 ? 1.068 -12.795 -13.389 1.00 94.06 114 ILE A N 1
ATOM 888 C CA . ILE A 1 114 ? 1.678 -11.755 -14.234 1.00 94.06 114 ILE A CA 1
ATOM 889 C C . ILE A 1 114 ? 3.124 -11.470 -13.806 1.00 94.06 114 ILE A C 1
ATOM 891 O O . ILE A 1 114 ? 4.007 -11.352 -14.651 1.00 94.06 114 ILE A O 1
ATOM 895 N N . ASN A 1 115 ? 3.389 -11.353 -12.503 1.00 95.00 115 ASN A N 1
ATOM 896 C CA . ASN A 1 115 ? 4.728 -11.051 -11.997 1.00 95.00 115 ASN A CA 1
ATOM 897 C C . ASN A 1 115 ? 5.726 -12.194 -12.248 1.00 95.00 115 ASN A C 1
ATOM 899 O O . ASN A 1 115 ? 6.883 -11.913 -12.559 1.00 95.00 115 ASN A O 1
ATOM 903 N N . LYS A 1 116 ? 5.284 -13.457 -12.159 1.00 95.31 116 LYS A N 1
ATOM 904 C CA . LYS A 1 116 ? 6.106 -14.644 -12.465 1.00 95.31 116 LYS A CA 1
ATOM 905 C C . LYS A 1 116 ? 6.452 -14.771 -13.951 1.00 95.31 116 LYS A C 1
ATOM 907 O O . LYS A 1 116 ? 7.491 -15.327 -14.273 1.00 95.31 116 LYS A O 1
ATOM 912 N N . ALA A 1 117 ? 5.603 -14.254 -14.838 1.00 94.50 117 ALA A N 1
ATOM 913 C CA . ALA A 1 117 ? 5.832 -14.274 -16.283 1.00 94.50 117 ALA A CA 1
ATOM 914 C C . ALA A 1 117 ? 6.755 -13.143 -16.786 1.00 94.50 117 ALA A C 1
ATOM 916 O O . ALA A 1 117 ? 7.089 -13.104 -17.968 1.00 94.50 117 ALA A O 1
ATOM 917 N N . ARG A 1 118 ? 7.148 -12.196 -15.922 1.00 94.94 118 ARG A N 1
ATOM 918 C CA . ARG A 1 118 ? 8.002 -11.055 -16.289 1.00 94.94 118 ARG A CA 1
ATOM 919 C C . ARG A 1 118 ? 9.483 -11.379 -16.159 1.00 94.94 118 ARG A C 1
ATOM 921 O O . ARG A 1 118 ? 9.888 -12.207 -15.351 1.00 94.94 118 ARG A O 1
ATOM 928 N N . GLN A 1 119 ? 10.288 -10.621 -16.896 1.00 93.56 119 GLN A N 1
ATOM 929 C CA . GLN A 1 119 ? 11.730 -10.569 -16.697 1.00 93.56 119 GLN A CA 1
ATOM 930 C C . GLN A 1 119 ? 12.092 -9.479 -15.685 1.00 93.56 119 GLN A C 1
ATOM 932 O O . GLN A 1 119 ? 11.522 -8.380 -15.685 1.00 93.56 119 GLN A O 1
ATOM 937 N N . TRP A 1 120 ? 13.059 -9.795 -14.831 1.00 93.50 120 TRP A N 1
ATOM 938 C CA . TRP A 1 120 ? 13.503 -8.952 -13.730 1.00 93.50 120 TRP A CA 1
ATOM 939 C C . TRP A 1 120 ? 15.024 -8.771 -13.794 1.00 93.50 120 TRP A C 1
ATOM 941 O O . TRP A 1 120 ? 15.720 -9.725 -14.138 1.00 93.50 120 TRP A O 1
ATOM 951 N N . PRO A 1 121 ? 15.550 -7.575 -13.475 1.00 92.56 121 PRO A N 1
ATOM 952 C CA . PRO A 1 121 ? 16.990 -7.348 -13.405 1.00 92.56 121 PRO A CA 1
ATOM 953 C C . PRO A 1 121 ? 17.605 -8.036 -12.177 1.00 92.56 121 PRO A C 1
ATOM 955 O O . PRO A 1 121 ? 16.886 -8.405 -11.240 1.00 92.56 121 PRO A O 1
ATOM 958 N N . GLU A 1 122 ? 18.936 -8.122 -12.153 1.00 93.19 122 GLU A N 1
ATOM 959 C CA . GLU A 1 122 ? 19.720 -8.712 -11.060 1.00 93.19 122 GLU A CA 1
ATOM 960 C C . GLU A 1 122 ? 19.425 -8.097 -9.681 1.00 93.19 122 GLU A C 1
ATOM 962 O O . GLU A 1 122 ? 19.286 -6.869 -9.566 1.00 93.19 122 GLU A O 1
ATOM 967 N N . PRO A 1 123 ? 19.320 -8.912 -8.613 1.00 91.56 123 PRO A N 1
ATOM 968 C CA . PRO A 1 123 ? 19.083 -8.445 -7.255 1.00 91.56 123 PRO A CA 1
ATOM 969 C C . PRO A 1 123 ? 20.052 -7.379 -6.726 1.00 91.56 123 PRO A C 1
ATOM 971 O O . PRO A 1 123 ? 21.222 -7.659 -6.499 1.00 91.56 123 PRO A O 1
ATOM 974 N N . LYS A 1 124 ? 19.541 -6.167 -6.458 1.00 92.50 124 LYS A N 1
ATOM 975 C CA . LYS A 1 124 ? 20.175 -5.145 -5.612 1.00 92.50 124 LYS A CA 1
ATOM 976 C C . LYS A 1 124 ? 19.369 -4.933 -4.328 1.00 92.50 124 LYS A C 1
ATOM 978 O O . LYS A 1 124 ? 18.153 -4.757 -4.403 1.00 92.50 124 LYS A O 1
ATOM 983 N N . ASP A 1 125 ? 20.056 -4.993 -3.193 1.00 93.19 125 ASP A N 1
ATOM 984 C CA . ASP A 1 125 ? 19.480 -4.777 -1.865 1.00 93.19 125 ASP A CA 1
ATOM 985 C C . ASP A 1 125 ? 19.167 -3.292 -1.617 1.00 93.19 125 ASP A C 1
ATOM 987 O O . ASP A 1 125 ? 19.846 -2.416 -2.156 1.00 93.19 125 ASP A O 1
ATOM 991 N N . GLY A 1 126 ? 18.118 -3.024 -0.836 1.00 90.38 126 GLY A N 1
ATOM 992 C CA . GLY A 1 126 ? 17.673 -1.672 -0.474 1.00 90.38 126 GLY A CA 1
ATOM 993 C C . GLY A 1 126 ? 17.031 -0.835 -1.593 1.00 90.38 126 GLY A C 1
ATOM 994 O O . GLY A 1 126 ? 16.674 0.313 -1.353 1.00 90.38 126 GLY A O 1
ATOM 995 N N . GLU A 1 127 ? 16.864 -1.372 -2.807 1.00 92.00 127 GLU A N 1
ATOM 996 C CA . GLU A 1 127 ? 16.427 -0.602 -3.983 1.00 92.00 127 GLU A CA 1
ATOM 997 C C . GLU A 1 127 ? 15.147 -1.168 -4.618 1.00 92.00 127 GLU A C 1
ATOM 999 O O . GLU A 1 127 ? 15.016 -2.390 -4.773 1.00 92.00 127 GLU A O 1
ATOM 1004 N N . PRO A 1 128 ? 14.214 -0.311 -5.080 1.00 89.19 128 PRO A N 1
ATOM 1005 C CA . PRO A 1 128 ? 13.048 -0.760 -5.827 1.00 89.19 128 PRO A CA 1
ATOM 1006 C C . PRO A 1 128 ? 13.437 -1.503 -7.110 1.00 89.19 128 PRO A C 1
ATOM 1008 O O . PRO A 1 128 ? 14.231 -1.025 -7.922 1.00 89.19 128 PRO A O 1
ATOM 1011 N N . ARG A 1 129 ? 12.809 -2.658 -7.348 1.00 90.31 129 ARG A N 1
ATOM 1012 C CA . ARG A 1 129 ? 13.003 -3.439 -8.575 1.00 90.31 129 ARG A CA 1
ATOM 1013 C C . ARG A 1 129 ? 11.847 -3.227 -9.542 1.00 90.31 129 ARG A C 1
ATOM 1015 O O . ARG A 1 129 ? 10.697 -3.521 -9.222 1.00 90.31 129 ARG A O 1
ATOM 1022 N N . LEU A 1 130 ? 12.158 -2.785 -10.756 1.00 88.62 130 LEU A N 1
ATOM 1023 C CA . LEU A 1 130 ? 11.193 -2.675 -11.849 1.00 88.62 130 LEU A CA 1
ATOM 1024 C C . LEU A 1 130 ? 11.369 -3.836 -12.834 1.00 88.62 130 LEU A C 1
ATOM 1026 O O . LEU A 1 130 ? 12.473 -4.339 -13.027 1.00 88.62 130 LEU A O 1
ATOM 1030 N N . HIS A 1 131 ? 10.268 -4.267 -13.449 1.00 89.31 131 HIS A N 1
ATOM 1031 C CA . HIS A 1 131 ? 10.306 -5.274 -14.509 1.00 89.31 131 HIS A CA 1
ATOM 1032 C C . HIS A 1 131 ? 10.863 -4.668 -15.796 1.00 89.31 131 HIS A C 1
ATOM 1034 O O . HIS A 1 131 ? 10.639 -3.487 -16.083 1.00 89.31 131 HIS A O 1
ATOM 1040 N N . ILE A 1 132 ? 11.538 -5.494 -16.588 1.00 87.69 132 ILE A N 1
ATOM 1041 C CA . ILE A 1 132 ? 12.021 -5.099 -17.909 1.00 87.69 132 ILE A CA 1
ATOM 1042 C C . ILE A 1 132 ? 10.798 -4.978 -18.824 1.00 87.69 132 ILE A C 1
ATOM 1044 O O . ILE A 1 132 ? 10.020 -5.922 -18.968 1.00 87.69 132 ILE A O 1
ATOM 1048 N N . LYS A 1 133 ? 10.592 -3.794 -19.404 1.00 79.75 133 LYS A N 1
ATOM 1049 C CA . LYS A 1 133 ? 9.605 -3.596 -20.469 1.00 79.75 133 LYS A CA 1
ATOM 1050 C C . LYS A 1 133 ? 10.288 -3.949 -21.784 1.00 79.75 133 LYS A C 1
ATOM 1052 O O . LYS A 1 133 ? 11.347 -3.389 -22.064 1.00 79.75 133 LYS A O 1
ATOM 1057 N N . GLU A 1 134 ? 9.702 -4.842 -22.577 1.00 63.72 134 GLU A N 1
ATOM 1058 C CA . GLU A 1 134 ? 10.138 -5.011 -23.964 1.00 63.72 134 GLU A CA 1
ATOM 1059 C C . GLU A 1 134 ? 10.015 -3.651 -24.654 1.00 63.72 134 GLU A C 1
ATOM 1061 O O . GLU A 1 134 ? 8.939 -3.043 -24.671 1.00 63.72 134 GLU A O 1
ATOM 1066 N N . GLN A 1 135 ? 11.132 -3.123 -25.156 1.00 55.97 135 GLN A N 1
ATOM 1067 C CA . GLN A 1 135 ? 11.046 -1.988 -26.059 1.00 55.97 135 GLN A CA 1
ATOM 1068 C C . GLN A 1 135 ? 10.372 -2.499 -27.335 1.00 55.97 135 GLN A C 1
ATOM 1070 O O . GLN A 1 135 ? 10.813 -3.524 -27.864 1.00 55.97 135 GLN A O 1
ATOM 1075 N N . PRO A 1 136 ? 9.308 -1.841 -27.834 1.00 56.97 136 PRO A N 1
ATOM 1076 C CA . PRO A 1 136 ? 8.793 -2.179 -29.150 1.00 56.97 136 PRO A CA 1
ATOM 1077 C C . PRO A 1 136 ? 9.946 -2.072 -30.149 1.00 56.97 136 PRO A C 1
ATOM 1079 O O . PRO A 1 136 ? 10.756 -1.144 -30.057 1.00 56.97 136 PRO A O 1
ATOM 1082 N N . ALA A 1 137 ? 10.042 -3.041 -31.064 1.00 58.41 137 ALA A N 1
ATOM 1083 C CA . ALA A 1 137 ? 11.056 -3.018 -32.111 1.00 58.41 137 ALA A CA 1
ATOM 1084 C C . ALA A 1 137 ? 11.062 -1.629 -32.774 1.00 58.41 137 ALA A C 1
ATOM 1086 O O . ALA A 1 137 ? 9.976 -1.079 -32.996 1.00 58.41 137 ALA A O 1
ATOM 1087 N N . PRO A 1 138 ? 12.239 -1.044 -33.073 1.00 64.81 138 PRO A N 1
ATOM 1088 C CA . PRO A 1 138 ? 12.303 0.225 -33.780 1.00 64.81 138 PRO A CA 1
ATOM 1089 C C . PRO A 1 138 ? 11.411 0.152 -35.020 1.00 64.81 138 PRO A C 1
ATOM 1091 O O . PRO A 1 138 ? 11.641 -0.672 -35.906 1.00 64.81 138 PRO A O 1
ATOM 1094 N N . VAL A 1 139 ? 10.358 0.972 -35.062 1.00 72.31 139 VAL A N 1
ATOM 1095 C CA . VAL A 1 139 ? 9.495 1.069 -36.240 1.00 72.31 139 VAL A CA 1
ATOM 1096 C C . VAL A 1 139 ? 10.291 1.835 -37.282 1.00 72.31 139 VAL A C 1
ATOM 1098 O O . VAL A 1 139 ? 10.301 3.063 -37.304 1.00 72.31 139 VAL A O 1
ATOM 1101 N N . VAL A 1 140 ? 11.032 1.096 -38.099 1.00 77.19 140 VAL A N 1
ATOM 1102 C CA . VAL A 1 140 ? 11.726 1.646 -39.255 1.00 77.19 140 VAL A CA 1
ATOM 1103 C C . VAL A 1 140 ? 10.708 1.701 -40.395 1.00 77.19 140 VAL A C 1
ATOM 1105 O O . VAL A 1 140 ? 10.214 0.641 -40.780 1.00 77.19 140 VAL A O 1
ATOM 1108 N N . PRO A 1 141 ? 10.351 2.886 -40.924 1.00 81.31 141 PRO A N 1
ATOM 1109 C CA . PRO A 1 141 ? 9.381 2.956 -42.010 1.00 81.31 141 PRO A CA 1
ATOM 1110 C C . PRO A 1 141 ? 9.924 2.323 -43.302 1.00 81.31 141 PRO A C 1
ATOM 1112 O O . PRO A 1 141 ? 11.128 2.068 -43.441 1.00 81.31 141 PRO A O 1
ATOM 1115 N N . ASP A 1 142 ? 9.023 2.049 -44.243 1.00 88.19 142 ASP A N 1
ATOM 1116 C CA . ASP A 1 142 ? 9.355 1.366 -45.493 1.00 88.19 142 ASP A CA 1
ATOM 1117 C C . ASP A 1 142 ? 10.354 2.147 -46.354 1.00 88.19 142 ASP A C 1
ATOM 1119 O O . ASP A 1 142 ? 10.511 3.364 -46.248 1.00 88.19 142 ASP A O 1
ATOM 1123 N N . GLU A 1 143 ? 11.061 1.413 -47.211 1.00 90.31 143 GLU A N 1
ATOM 1124 C CA . GLU A 1 143 ? 11.981 2.002 -48.176 1.00 90.31 143 GLU A CA 1
ATOM 1125 C C . GLU A 1 143 ? 11.223 2.910 -49.156 1.00 90.31 143 GLU A C 1
ATOM 1127 O O . GLU A 1 143 ? 10.185 2.533 -49.703 1.00 90.31 143 GLU A O 1
ATOM 1132 N N . MET A 1 144 ? 11.747 4.112 -49.404 1.00 90.12 144 MET A N 1
ATOM 1133 C CA . MET A 1 144 ? 11.183 4.995 -50.417 1.00 90.12 144 MET A CA 1
ATOM 1134 C C . MET A 1 144 ? 11.513 4.466 -51.809 1.00 90.12 144 MET A C 1
ATOM 1136 O O . MET A 1 144 ? 12.685 4.314 -52.162 1.00 90.12 144 MET A O 1
ATOM 1140 N N . ALA A 1 145 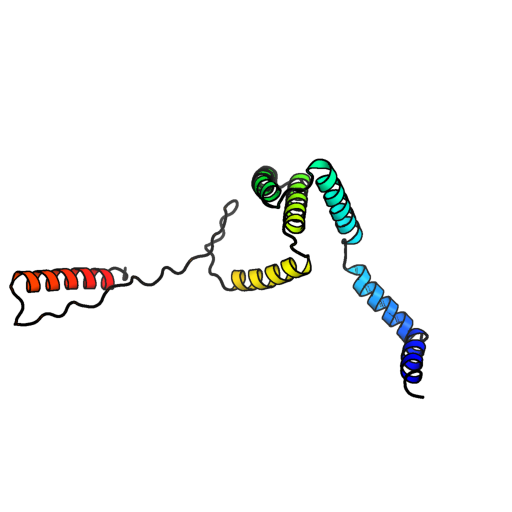? 10.480 4.252 -52.621 1.00 88.56 145 ALA A N 1
ATOM 1141 C CA . ALA A 1 145 ? 10.646 3.904 -54.022 1.00 88.56 145 ALA A CA 1
ATOM 1142 C C . ALA A 1 145 ? 11.263 5.069 -54.812 1.00 88.56 145 ALA A C 1
ATOM 1144 O O . ALA A 1 145 ? 10.915 6.238 -54.621 1.00 88.56 145 ALA A O 1
ATOM 1145 N N . THR A 1 146 ? 12.157 4.741 -55.741 1.00 85.69 146 THR A N 1
ATOM 1146 C CA . THR A 1 146 ? 12.668 5.672 -56.748 1.00 85.69 146 THR A CA 1
ATOM 1147 C C . THR A 1 146 ? 12.048 5.340 -58.105 1.00 85.69 146 THR A C 1
ATOM 1149 O O . THR A 1 146 ? 11.808 4.180 -58.425 1.00 85.69 146 THR A O 1
ATOM 1152 N N . SER A 1 147 ? 11.748 6.372 -58.895 1.00 88.00 147 SER A N 1
ATOM 1153 C CA . SER A 1 147 ? 11.217 6.245 -60.258 1.00 88.00 147 SER A CA 1
ATOM 1154 C C . SER A 1 147 ? 12.000 7.152 -61.202 1.00 88.00 147 SER A C 1
ATOM 1156 O O . SER A 1 147 ? 12.527 8.193 -60.785 1.00 88.00 147 SER A O 1
ATOM 1158 N N . ASP A 1 148 ? 12.058 6.771 -62.476 1.00 87.94 148 ASP A N 1
ATOM 1159 C CA . ASP A 1 148 ? 12.714 7.548 -63.524 1.00 87.94 148 ASP A CA 1
ATOM 1160 C C . ASP A 1 148 ? 12.056 8.919 -63.723 1.00 87.94 148 ASP A C 1
ATOM 1162 O O . ASP A 1 148 ? 12.779 9.897 -63.934 1.00 87.94 148 ASP A O 1
ATOM 1166 N N . ASP A 1 149 ? 10.743 9.019 -63.488 1.00 90.88 149 ASP A N 1
ATOM 1167 C CA . ASP A 1 149 ? 9.949 10.254 -63.584 1.00 90.88 149 ASP A CA 1
ATOM 1168 C C . ASP A 1 149 ? 10.230 11.268 -62.458 1.00 90.88 149 ASP A C 1
ATOM 1170 O O . ASP A 1 149 ? 9.738 12.397 -62.486 1.00 90.88 149 ASP A O 1
ATOM 1174 N N . MET A 1 150 ? 11.020 10.897 -61.443 1.00 90.88 150 MET A N 1
ATOM 1175 C CA . MET A 1 150 ? 11.352 11.800 -60.339 1.00 90.88 150 MET A CA 1
ATOM 1176 C C . MET A 1 150 ? 12.434 12.813 -60.724 1.00 90.88 150 MET A C 1
ATOM 1178 O O . MET A 1 150 ? 13.436 12.489 -61.375 1.00 90.88 150 MET A O 1
ATOM 1182 N N . ASN A 1 151 ? 12.272 14.047 -60.246 1.00 93.31 151 ASN A N 1
ATOM 1183 C CA . ASN A 1 151 ? 13.282 15.085 -60.413 1.00 93.31 151 ASN A CA 1
ATOM 1184 C C . ASN A 1 151 ? 14.517 14.822 -59.527 1.00 93.31 151 ASN A C 1
ATOM 1186 O O . ASN A 1 151 ? 14.509 13.981 -58.623 1.00 93.31 151 ASN A O 1
ATOM 1190 N N . LEU A 1 152 ? 15.599 15.562 -59.785 1.00 90.38 152 LEU A N 1
ATOM 1191 C CA . LEU A 1 152 ? 16.877 15.383 -59.089 1.00 90.38 152 LEU A CA 1
ATOM 1192 C C . LEU A 1 152 ? 16.760 15.549 -57.565 1.00 90.38 152 LEU A C 1
ATOM 1194 O O . LEU A 1 152 ? 17.409 14.826 -56.815 1.00 90.38 152 LEU A O 1
ATOM 1198 N N . TYR A 1 153 ? 15.918 16.472 -57.099 1.00 89.50 153 TYR A N 1
ATOM 1199 C CA . TYR A 1 153 ? 15.710 16.708 -55.672 1.00 89.50 153 TYR A CA 1
ATOM 1200 C C . TYR A 1 153 ? 15.005 15.524 -54.997 1.00 89.50 153 TYR A C 1
ATOM 1202 O O . TYR A 1 153 ? 15.456 15.040 -53.961 1.00 89.50 153 TYR A O 1
ATOM 1210 N N . GLN A 1 154 ? 13.944 15.007 -55.617 1.00 90.38 154 GLN A N 1
ATOM 1211 C CA . GLN A 1 154 ? 13.189 13.856 -55.119 1.00 90.38 154 GLN A CA 1
ATOM 1212 C C . GLN A 1 154 ? 14.051 12.588 -55.062 1.00 90.38 154 GLN A C 1
ATOM 1214 O O . GLN A 1 154 ? 13.998 11.850 -54.078 1.00 90.38 154 GLN A O 1
ATOM 1219 N N . LYS A 1 155 ? 14.887 12.359 -56.084 1.00 89.31 155 LYS A N 1
ATOM 1220 C CA . LYS A 1 155 ? 15.837 11.234 -56.123 1.00 89.31 155 LYS A CA 1
ATOM 1221 C C . LYS A 1 155 ? 16.860 11.324 -54.987 1.00 89.31 155 LYS A C 1
ATOM 1223 O O . LYS A 1 155 ? 17.035 10.354 -54.253 1.00 89.31 155 LYS A O 1
ATOM 1228 N N . SER A 1 156 ? 17.470 12.494 -54.795 1.00 88.44 156 SER A N 1
ATOM 1229 C CA . SER A 1 156 ? 18.438 12.727 -53.714 1.00 88.44 156 SER A CA 1
ATOM 1230 C C . SER A 1 156 ? 17.816 12.565 -52.323 1.00 88.44 156 SER A C 1
ATOM 1232 O O . SER A 1 156 ? 18.443 11.995 -51.430 1.00 88.44 156 SER A O 1
ATOM 1234 N N . PHE A 1 157 ? 16.569 13.012 -52.134 1.00 90.56 157 PHE A N 1
ATOM 1235 C CA . PHE A 1 157 ? 15.850 12.833 -50.873 1.00 90.56 157 PHE A CA 1
ATOM 1236 C C . PHE A 1 157 ? 15.582 11.353 -50.567 1.00 90.56 157 PHE A C 1
ATOM 1238 O O . PHE A 1 157 ? 15.918 10.894 -49.478 1.00 90.56 157 PHE A O 1
ATOM 1245 N N . ALA A 1 158 ? 15.045 10.591 -51.529 1.00 91.38 158 ALA A N 1
ATOM 1246 C CA . ALA A 1 158 ? 14.780 9.159 -51.354 1.00 91.38 158 ALA A CA 1
ATOM 1247 C C . ALA A 1 158 ? 16.065 8.367 -51.046 1.00 91.38 158 ALA A C 1
ATOM 1249 O O . ALA A 1 158 ? 16.075 7.516 -50.160 1.00 91.38 158 ALA A O 1
ATOM 1250 N N . GLN A 1 159 ? 17.176 8.695 -51.713 1.00 91.50 159 GLN A N 1
ATOM 1251 C CA . GLN A 1 159 ? 18.480 8.083 -51.438 1.00 91.50 159 GLN A CA 1
ATOM 1252 C C . GLN A 1 159 ? 18.977 8.379 -50.018 1.00 91.50 159 GLN A C 1
ATOM 1254 O O . GLN A 1 159 ? 19.379 7.458 -49.306 1.00 91.50 159 GLN A O 1
ATOM 1259 N N . GLY A 1 160 ? 18.928 9.643 -49.585 1.00 88.56 160 GLY A N 1
ATOM 1260 C CA . GLY A 1 160 ? 19.324 10.030 -48.229 1.00 88.56 160 GLY A CA 1
ATOM 1261 C C . GLY A 1 160 ? 18.450 9.376 -47.156 1.00 88.56 160 GLY A C 1
ATOM 1262 O O . GLY A 1 160 ? 18.963 8.871 -46.155 1.00 88.56 160 GLY A O 1
ATOM 1263 N N . TYR A 1 161 ? 17.139 9.316 -47.400 1.00 90.12 161 TYR A N 1
ATOM 1264 C CA . TYR A 1 161 ? 16.180 8.632 -46.539 1.00 90.12 161 TYR A CA 1
ATOM 1265 C C . TYR A 1 161 ? 16.503 7.137 -46.406 1.00 90.12 161 TYR A C 1
ATOM 1267 O O . TYR A 1 161 ? 16.658 6.638 -45.291 1.00 90.12 161 TYR A O 1
ATOM 1275 N N . ASN A 1 162 ? 16.695 6.436 -47.528 1.00 92.19 162 ASN A N 1
ATOM 1276 C CA . ASN A 1 162 ? 17.000 5.004 -47.539 1.00 92.19 162 ASN A CA 1
ATOM 1277 C C . ASN A 1 162 ? 18.371 4.699 -46.905 1.00 92.19 162 ASN A C 1
ATOM 1279 O O . ASN A 1 162 ? 18.520 3.688 -46.220 1.00 92.19 162 ASN A O 1
ATOM 1283 N N . ALA A 1 163 ? 19.360 5.587 -47.052 1.00 90.31 163 ALA A N 1
ATOM 1284 C CA . ALA A 1 163 ? 20.656 5.454 -46.384 1.00 90.31 163 ALA A CA 1
ATOM 1285 C C . ALA A 1 163 ? 20.531 5.555 -44.853 1.00 90.31 163 ALA A C 1
ATOM 1287 O O . ALA A 1 163 ? 21.058 4.706 -44.131 1.00 90.31 163 ALA A O 1
ATOM 1288 N N . CYS A 1 164 ? 19.784 6.547 -44.356 1.00 85.44 164 CYS A N 1
ATOM 1289 C CA . CYS A 1 164 ? 19.502 6.705 -42.927 1.00 85.44 164 CYS A CA 1
ATOM 1290 C C . CYS A 1 164 ? 18.709 5.509 -42.373 1.00 85.44 164 CYS A C 1
ATOM 1292 O O . CYS A 1 164 ? 19.068 4.931 -41.346 1.00 85.44 164 CYS A O 1
ATOM 1294 N N . ARG A 1 165 ? 17.681 5.070 -43.106 1.00 88.31 165 ARG A N 1
ATOM 1295 C CA . ARG A 1 165 ? 16.891 3.869 -42.809 1.00 88.31 165 ARG A CA 1
ATOM 1296 C C . ARG A 1 165 ? 17.772 2.625 -42.652 1.00 88.31 165 ARG A C 1
ATOM 1298 O O . ARG A 1 165 ? 17.657 1.904 -41.663 1.00 88.31 165 ARG A O 1
ATOM 1305 N N . ASN A 1 166 ? 18.685 2.391 -43.593 1.00 88.31 166 ASN A N 1
ATOM 1306 C CA . ASN A 1 166 ? 19.593 1.244 -43.558 1.00 88.31 166 ASN A CA 1
ATOM 1307 C C . ASN A 1 166 ? 20.590 1.325 -42.394 1.00 88.31 166 ASN A C 1
ATOM 1309 O O . ASN A 1 166 ? 20.912 0.301 -41.794 1.00 88.31 166 ASN A O 1
ATOM 1313 N N . ALA A 1 167 ? 21.047 2.526 -42.031 1.00 85.44 167 ALA A N 1
ATOM 1314 C CA . ALA A 1 167 ? 21.872 2.717 -40.843 1.00 85.44 167 ALA A CA 1
ATOM 1315 C C . ALA A 1 167 ? 21.109 2.355 -39.555 1.00 85.44 167 ALA A C 1
ATOM 1317 O O . ALA A 1 167 ? 21.662 1.666 -38.701 1.00 85.44 167 ALA A O 1
ATOM 1318 N N . MET A 1 168 ? 19.827 2.727 -39.445 1.00 81.31 168 MET A N 1
ATOM 1319 C CA . MET A 1 168 ? 18.980 2.361 -38.299 1.00 81.31 168 MET A CA 1
ATOM 1320 C C . MET A 1 168 ? 18.746 0.846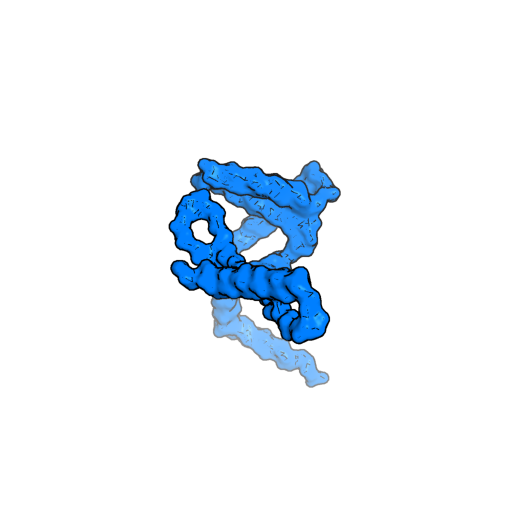 -38.189 1.00 81.31 168 MET A C 1
ATOM 1322 O O . MET A 1 168 ? 18.753 0.312 -37.084 1.00 81.31 168 MET A O 1
ATOM 1326 N N . LEU A 1 169 ? 18.602 0.136 -39.314 1.00 80.25 169 LEU A N 1
ATOM 1327 C CA . LEU A 1 169 ? 18.470 -1.330 -39.324 1.00 80.25 169 LEU A CA 1
ATOM 1328 C C . LEU A 1 169 ? 19.776 -2.058 -38.965 1.00 80.25 169 LEU A C 1
ATOM 1330 O O . LEU A 1 169 ? 19.740 -3.134 -38.368 1.00 80.25 169 LEU A O 1
ATOM 1334 N N . ASN A 1 170 ? 20.929 -1.486 -39.320 1.00 76.81 170 ASN A N 1
ATOM 1335 C CA . ASN A 1 170 ? 22.236 -2.112 -39.105 1.00 76.81 170 ASN A CA 1
ATOM 1336 C C . ASN A 1 170 ? 22.897 -1.722 -37.771 1.00 76.81 170 ASN A C 1
ATOM 1338 O O . ASN A 1 170 ? 23.725 -2.476 -37.265 1.00 76.81 170 ASN A O 1
ATOM 1342 N N . GLY A 1 171 ? 22.520 -0.588 -37.174 1.00 61.19 171 GLY A N 1
ATOM 1343 C CA . GLY A 1 171 ? 23.096 -0.062 -35.929 1.00 61.19 171 GLY A CA 1
ATOM 1344 C C . GLY A 1 171 ? 22.724 -0.820 -34.646 1.00 61.19 171 GLY A C 1
ATOM 1345 O O . GLY A 1 171 ? 23.257 -0.503 -33.590 1.00 61.19 171 GLY A O 1
ATOM 1346 N N . GLY A 1 172 ? 21.840 -1.822 -34.720 1.00 54.09 172 GLY A N 1
ATOM 1347 C CA . GLY A 1 172 ? 21.485 -2.708 -33.599 1.00 54.09 172 GLY A CA 1
ATOM 1348 C C . GLY A 1 172 ? 22.354 -3.967 -33.468 1.00 54.09 172 GLY A C 1
ATOM 1349 O O . GLY A 1 172 ? 22.038 -4.836 -32.662 1.00 54.09 172 GLY A O 1
ATOM 1350 N N . LYS A 1 173 ? 23.410 -4.105 -34.282 1.00 51.16 173 LYS A N 1
ATOM 1351 C CA . LYS A 1 173 ? 24.359 -5.226 -34.234 1.00 51.16 173 LYS A CA 1
ATOM 1352 C C . LYS A 1 173 ? 25.736 -4.725 -33.807 1.00 51.16 173 LYS A C 1
ATOM 1354 O O . LYS A 1 173 ? 26.619 -4.568 -34.648 1.00 51.16 173 LYS A O 1
ATOM 1359 N N . SER A 1 174 ? 25.911 -4.466 -32.518 1.00 43.53 174 SER A N 1
ATOM 1360 C CA . SER A 1 174 ? 27.235 -4.358 -31.907 1.00 43.53 174 SER A CA 1
ATOM 1361 C C . SER A 1 174 ? 27.223 -4.888 -30.488 1.00 43.53 174 SER A C 1
ATOM 1363 O O . SER A 1 174 ? 26.143 -4.859 -29.860 1.00 43.53 174 SER A O 1
#

Secondary structure (DSSP, 8-state):
--STHHHHHHHHHHHSHHHHHHHHHHHHHHHTS--HHHHHHHHHHHHHHHHHHH-S--THHHHHHHHHHHHHHHH-TT-HHHHHHHHHHHHHHHHHTT--HHHHHHHHHHHHHHHHTS------TTSPPPPPPPPPP--PPPPPP--TTS-HHHHHHHHHHHHHHHHHHHTT--

InterPro domains:
  IPR007538 dATP/dGTP diphosphohydrolase MazZ [PF04447] (42-136)

Radius of gyration: 31.78 Å; chains: 1; bounding box: 70×59×80 Å

pLDDT: mean 85.21, std 16.05, range [43.53, 98.56]

Sequence (174 aa):
MGLLKKNERAEHCTSTVLGSLLESEITRLVGKEQPAPERNRIRREHAEWSDKTFGDVGPVGPLKHLSKEALEAAADPSDPLEWADMQFLLWDAQRRAGVTDEQITMAMVEKLAINKARQWPEPKDGEPRLHIKEQPAPVVPDEMATSDDMNLYQKSFAQGYNACRNAMLNGGKS